Protein AF-A0A930NNT9-F1 (afdb_monomer_lite)

Structure (mmCIF, N/CA/C/O backbone):
data_AF-A0A930NNT9-F1
#
_entry.id   AF-A0A930NNT9-F1
#
loop_
_atom_site.group_PDB
_atom_site.id
_atom_site.type_symbol
_atom_site.label_atom_id
_atom_site.label_alt_id
_atom_site.label_comp_id
_atom_site.label_asym_id
_atom_site.label_entity_id
_atom_site.label_seq_id
_atom_site.pdbx_PDB_ins_code
_atom_site.Cartn_x
_atom_site.Cartn_y
_atom_site.Cartn_z
_atom_site.occupancy
_atom_site.B_iso_or_equiv
_atom_site.auth_seq_id
_atom_site.auth_comp_id
_atom_site.auth_asym_id
_atom_site.auth_atom_id
_atom_site.pdbx_PDB_model_num
ATOM 1 N N . MET A 1 1 ? -12.126 -6.197 23.154 1.00 74.50 1 MET A N 1
ATOM 2 C CA . MET A 1 1 ? -11.655 -5.733 21.826 1.00 74.50 1 MET A CA 1
ATOM 3 C C . MET A 1 1 ? -11.849 -4.230 21.725 1.00 74.50 1 MET A C 1
ATOM 5 O O . MET A 1 1 ? -12.914 -3.760 22.107 1.00 74.50 1 MET A O 1
ATOM 9 N N . LYS A 1 2 ? -10.854 -3.479 21.231 1.00 83.25 2 LYS A N 1
ATOM 10 C CA . LYS A 1 2 ? -11.081 -2.080 20.832 1.00 83.25 2 LYS A CA 1
ATOM 11 C C . LYS A 1 2 ? -12.023 -2.066 19.625 1.00 83.25 2 LYS A C 1
ATOM 13 O O . LYS A 1 2 ? -11.870 -2.887 18.725 1.00 83.25 2 LYS A O 1
ATOM 18 N N . LY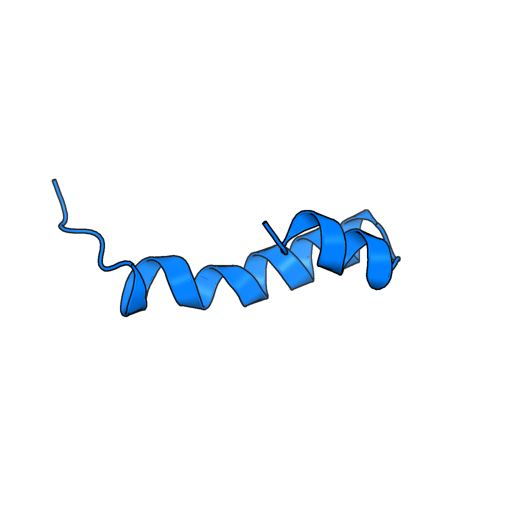S A 1 3 ? -13.002 -1.162 19.624 1.00 87.94 3 LYS A N 1
ATOM 19 C CA . LYS A 1 3 ? -13.895 -0.959 18.481 1.00 87.94 3 LYS A CA 1
ATOM 20 C C . LYS A 1 3 ? -13.113 -0.191 17.416 1.00 87.94 3 LYS A C 1
ATOM 22 O O . LYS A 1 3 ? -12.850 0.989 17.610 1.00 87.94 3 LYS A O 1
ATOM 27 N N . VAL A 1 4 ? -12.712 -0.874 16.348 1.00 90.38 4 VAL A N 1
ATOM 28 C CA . VAL A 1 4 ? -12.036 -0.249 15.204 1.00 90.38 4 VAL A CA 1
ATOM 29 C C . VAL A 1 4 ? -13.078 0.529 14.403 1.00 90.38 4 VAL A C 1
ATOM 31 O O . VAL A 1 4 ? -14.097 -0.019 13.982 1.00 90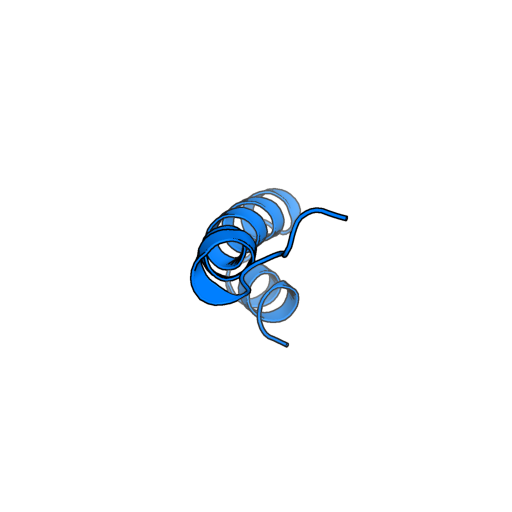.38 4 VAL A O 1
ATOM 34 N N . SER A 1 5 ? -12.844 1.821 14.230 1.00 92.31 5 SER A N 1
ATOM 35 C CA . SER A 1 5 ? -13.610 2.706 13.368 1.00 92.31 5 SER A CA 1
ATOM 36 C C . SER A 1 5 ? -13.004 2.675 11.975 1.00 92.31 5 SER A C 1
ATOM 38 O O . SER A 1 5 ? -11.903 3.172 11.768 1.00 92.31 5 SER A O 1
ATOM 40 N N . PHE A 1 6 ? -13.736 2.162 10.986 1.00 87.88 6 PHE A N 1
ATOM 41 C CA . PHE A 1 6 ? -13.266 2.169 9.597 1.00 87.88 6 PHE A CA 1
ATOM 42 C C . PHE A 1 6 ? -12.833 3.574 9.141 1.00 87.88 6 PHE A C 1
ATOM 44 O O . PHE A 1 6 ? -11.779 3.746 8.538 1.00 87.88 6 PHE A O 1
ATOM 51 N N . ARG A 1 7 ? -13.607 4.603 9.508 1.00 91.19 7 ARG A N 1
ATOM 52 C CA . ARG A 1 7 ? -13.336 5.994 9.125 1.00 91.19 7 ARG A CA 1
ATOM 53 C C . ARG A 1 7 ? -12.072 6.572 9.751 1.00 91.19 7 ARG A C 1
ATOM 55 O O . ARG A 1 7 ? -11.367 7.315 9.078 1.00 91.19 7 ARG A O 1
ATOM 62 N N . ASN A 1 8 ? -11.820 6.267 11.020 1.00 91.94 8 ASN A N 1
ATOM 63 C CA . ASN A 1 8 ? -10.752 6.924 11.776 1.00 91.94 8 ASN A CA 1
ATOM 64 C C . ASN A 1 8 ? -9.477 6.083 11.843 1.00 91.94 8 ASN A C 1
ATOM 66 O O . ASN A 1 8 ? -8.398 6.648 11.945 1.00 91.94 8 ASN A O 1
ATOM 70 N N . ASP A 1 9 ? -9.605 4.759 11.766 1.00 90.75 9 ASP A N 1
ATOM 71 C CA . ASP A 1 9 ? -8.503 3.831 12.008 1.00 90.75 9 ASP A CA 1
ATOM 72 C C . ASP A 1 9 ? -8.039 3.121 10.726 1.00 90.75 9 ASP A C 1
ATOM 74 O O . ASP A 1 9 ? -6.880 2.736 10.646 1.00 90.75 9 ASP A O 1
ATOM 78 N N . VAL A 1 10 ? -8.909 2.949 9.716 1.00 90.12 10 VAL A N 1
ATOM 79 C CA . VAL A 1 10 ? -8.588 2.193 8.483 1.00 90.12 10 VAL A CA 1
ATOM 80 C C . VAL A 1 10 ? -8.404 3.117 7.280 1.00 90.12 10 VAL A C 1
ATOM 82 O O . VAL A 1 10 ? -7.406 3.026 6.574 1.00 90.12 10 VAL A O 1
ATOM 85 N N . LEU A 1 11 ? -9.329 4.053 7.059 1.00 90.44 11 LEU A N 1
ATOM 86 C CA . LEU A 1 11 ? -9.289 5.000 5.937 1.00 90.44 11 LEU A CA 1
ATOM 87 C C . LEU A 1 11 ? -7.970 5.798 5.839 1.00 90.44 11 LEU A C 1
ATOM 89 O O . LEU A 1 11 ? -7.442 5.910 4.730 1.00 90.44 11 LEU A O 1
ATOM 93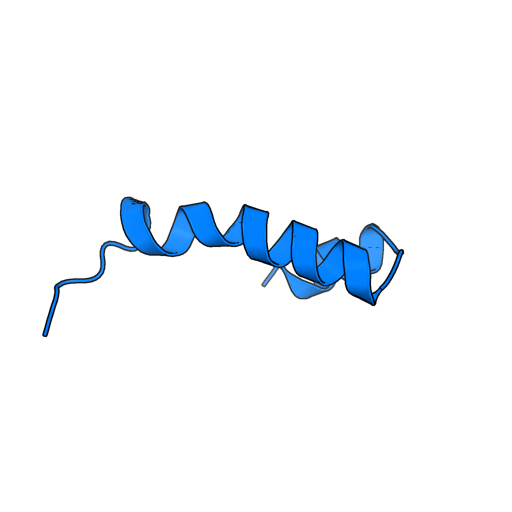 N N . PRO A 1 12 ? -7.382 6.304 6.944 1.00 92.81 12 PRO A N 1
ATOM 94 C CA . PRO A 1 12 ? -6.092 6.994 6.886 1.00 92.81 12 PRO A CA 1
ATOM 95 C C . PRO A 1 12 ? -4.933 6.116 6.391 1.00 92.81 12 PRO A C 1
ATOM 97 O O . PRO A 1 12 ? -3.991 6.633 5.785 1.00 92.81 12 PRO A O 1
ATOM 100 N N . LEU A 1 13 ? -5.019 4.793 6.583 1.00 93.69 13 LEU A N 1
ATOM 101 C CA . LEU A 1 13 ? -3.969 3.849 6.197 1.00 93.69 13 LEU A CA 1
ATOM 102 C C . LEU A 1 13 ? -3.837 3.713 4.680 1.00 93.69 13 LEU A C 1
ATOM 104 O O . LEU A 1 13 ? -2.747 3.408 4.205 1.00 93.69 13 LEU A O 1
ATOM 108 N N . LYS A 1 14 ? -4.888 4.011 3.900 1.00 92.12 14 LYS A N 1
ATOM 109 C CA . LYS A 1 14 ? -4.835 3.943 2.429 1.00 92.12 14 LYS A CA 1
ATOM 110 C C . LYS A 1 14 ? -3.660 4.753 1.866 1.00 92.12 14 LYS A C 1
ATOM 112 O O . LYS A 1 14 ? -2.925 4.287 1.001 1.00 92.12 14 LYS A O 1
ATOM 117 N N . ASN A 1 15 ? -3.418 5.944 2.415 1.00 92.81 15 ASN A N 1
ATOM 118 C CA . ASN A 1 15 ? -2.310 6.794 1.979 1.00 92.81 15 ASN A CA 1
ATOM 119 C C . ASN A 1 15 ? -0.937 6.247 2.402 1.00 92.81 15 ASN A C 1
ATOM 121 O O . ASN A 1 15 ? 0.053 6.474 1.708 1.00 92.81 15 ASN A O 1
ATOM 125 N N . GLU A 1 16 ? -0.849 5.570 3.546 1.00 95.12 16 GLU A N 1
ATOM 126 C CA . GLU A 1 16 ? 0.389 4.943 4.022 1.00 95.12 16 GLU A CA 1
ATOM 127 C C . GLU A 1 16 ? 0.748 3.719 3.182 1.00 95.12 16 GLU A C 1
ATOM 129 O O . GLU A 1 16 ? 1.895 3.597 2.746 1.00 95.12 16 GLU A O 1
ATOM 134 N N . LEU A 1 17 ? -0.249 2.882 2.885 1.00 95.50 17 LEU A N 1
ATOM 135 C CA . LEU A 1 17 ? -0.132 1.725 2.003 1.00 95.50 17 LEU A CA 1
ATOM 136 C C . LEU A 1 17 ? 0.292 2.149 0.596 1.00 95.50 17 LEU A C 1
ATOM 138 O O . LEU A 1 17 ? 1.242 1.586 0.062 1.00 95.50 17 LEU A O 1
ATOM 142 N N . PHE A 1 18 ? -0.297 3.216 0.046 1.00 96.19 18 PHE A N 1
ATOM 143 C CA . PHE A 1 18 ? 0.113 3.750 -1.258 1.00 96.19 18 PHE A CA 1
ATOM 144 C C . PHE A 1 18 ? 1.582 4.184 -1.272 1.00 96.19 18 PHE A C 1
ATOM 146 O O . PHE A 1 18 ? 2.341 3.828 -2.172 1.00 96.19 18 PHE A O 1
ATOM 153 N N . ARG A 1 19 ? 2.033 4.912 -0.241 1.00 96.81 19 ARG A N 1
ATOM 154 C CA . ARG A 1 19 ? 3.441 5.336 -0.141 1.00 96.81 19 ARG A CA 1
ATOM 155 C C . ARG A 1 19 ? 4.402 4.168 0.051 1.00 96.81 19 ARG A C 1
ATOM 157 O O . ARG A 1 19 ? 5.577 4.304 -0.291 1.00 96.81 19 ARG A O 1
ATOM 164 N N . LEU A 1 20 ? 3.955 3.083 0.677 1.00 96.88 20 LEU A N 1
ATOM 165 C CA . LEU A 1 20 ? 4.744 1.864 0.813 1.00 96.88 20 LEU A CA 1
ATOM 166 C C . LEU A 1 20 ? 4.839 1.136 -0.532 1.00 96.88 20 LEU A C 1
ATOM 168 O O . LEU A 1 20 ? 5.950 0.865 -0.981 1.00 96.88 20 LEU A O 1
ATOM 172 N N . ALA A 1 21 ? 3.705 0.912 -1.196 1.00 97.44 21 ALA A N 1
ATOM 173 C CA . ALA A 1 21 ? 3.631 0.272 -2.505 1.00 97.44 21 ALA A CA 1
ATOM 174 C C . ALA A 1 21 ? 4.473 1.021 -3.548 1.00 97.44 21 ALA A C 1
ATOM 176 O O . ALA A 1 21 ? 5.249 0.403 -4.273 1.00 97.44 21 ALA A O 1
ATOM 177 N N . LEU A 1 22 ? 4.428 2.358 -3.548 1.00 98.19 22 LEU A N 1
ATOM 178 C CA . LEU A 1 22 ? 5.227 3.191 -4.449 1.00 98.19 22 LEU A CA 1
ATOM 179 C C . LEU A 1 22 ? 6.739 3.048 -4.221 1.00 98.19 22 LEU A C 1
ATOM 181 O O . LEU A 1 22 ? 7.508 3.084 -5.176 1.00 98.19 22 LEU A O 1
ATOM 185 N N . ARG A 1 23 ? 7.185 2.877 -2.971 1.00 98.25 23 ARG A N 1
ATOM 186 C CA . ARG A 1 23 ? 8.612 2.681 -2.658 1.00 98.25 23 ARG A CA 1
ATOM 187 C C . ARG A 1 23 ? 9.138 1.315 -3.088 1.00 98.25 23 ARG A C 1
ATOM 189 O O . ARG A 1 23 ? 10.330 1.201 -3.340 1.00 98.25 23 ARG A O 1
ATOM 196 N N . ILE A 1 24 ? 8.273 0.305 -3.128 1.00 97.88 24 ILE A N 1
ATOM 197 C CA . ILE A 1 24 ? 8.637 -1.063 -3.511 1.00 97.88 24 ILE A CA 1
ATOM 198 C C . ILE A 1 24 ? 8.629 -1.203 -5.034 1.00 97.88 24 ILE A C 1
ATOM 200 O O . ILE A 1 24 ? 9.607 -1.661 -5.612 1.00 97.88 24 ILE A O 1
ATOM 204 N N . THR A 1 25 ? 7.540 -0.782 -5.675 1.00 97.75 25 THR A N 1
ATOM 205 C CA . THR A 1 25 ? 7.334 -0.941 -7.124 1.00 97.75 25 THR A CA 1
ATOM 206 C C . THR A 1 25 ? 8.097 0.091 -7.950 1.00 97.75 25 THR A C 1
ATOM 208 O O . THR A 1 25 ? 8.411 -0.159 -9.108 1.00 97.75 25 THR A O 1
ATOM 211 N N . LEU A 1 26 ? 8.372 1.277 -7.385 1.00 97.62 26 LEU A N 1
ATOM 212 C CA . LEU A 1 26 ? 8.873 2.451 -8.116 1.00 97.62 26 LEU A CA 1
ATOM 213 C C . LEU A 1 26 ? 8.004 2.819 -9.339 1.00 97.62 26 LEU A C 1
ATOM 215 O O . LEU A 1 26 ? 8.433 3.577 -10.209 1.00 97.62 26 LEU A O 1
ATOM 219 N N . ASN A 1 27 ? 6.765 2.321 -9.384 1.00 98.06 27 ASN A N 1
ATOM 220 C CA . ASN A 1 27 ? 5.809 2.509 -10.461 1.00 98.06 27 ASN A CA 1
ATOM 221 C C . ASN A 1 27 ? 4.483 2.979 -9.867 1.00 98.06 27 ASN A C 1
ATOM 223 O O . ASN A 1 27 ? 3.881 2.318 -9.025 1.00 98.06 27 ASN A O 1
ATOM 227 N N . ARG A 1 28 ? 4.012 4.144 -10.314 1.00 96.12 28 ARG A N 1
ATOM 228 C CA . ARG A 1 28 ? 2.773 4.721 -9.798 1.00 96.12 28 ARG A CA 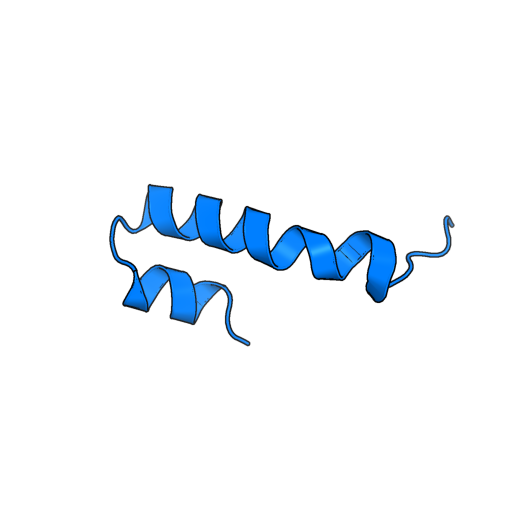1
ATOM 229 C C . ARG A 1 28 ? 1.546 3.865 -10.119 1.00 96.12 28 ARG A C 1
ATOM 231 O O . ARG A 1 28 ? 0.732 3.682 -9.227 1.00 96.12 28 ARG A O 1
ATOM 238 N N . ALA A 1 29 ? 1.407 3.387 -11.355 1.00 97.00 29 ALA A N 1
ATOM 239 C CA . ALA A 1 29 ? 0.230 2.632 -11.781 1.00 97.00 29 ALA A CA 1
A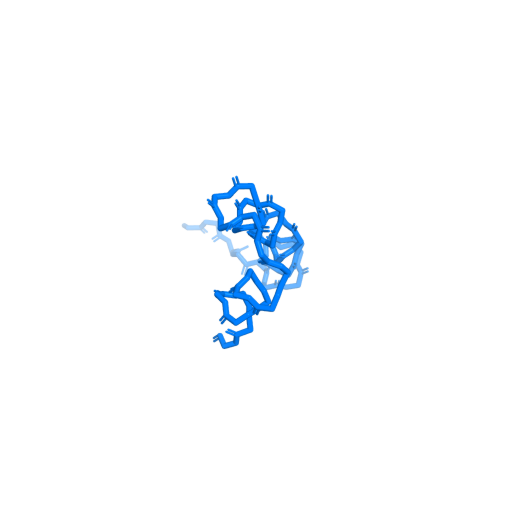TOM 240 C C . ALA A 1 29 ? 0.122 1.305 -11.016 1.00 97.00 29 ALA A C 1
ATOM 242 O O . ALA A 1 29 ? -0.947 0.962 -10.534 1.00 97.00 29 ALA A O 1
ATOM 243 N N . GLU A 1 30 ? 1.249 0.621 -10.822 1.00 96.44 30 GLU A N 1
ATOM 244 C CA . GLU A 1 30 ? 1.316 -0.614 -10.034 1.00 96.44 30 GLU A CA 1
ATOM 245 C C . GLU A 1 30 ? 1.054 -0.357 -8.540 1.00 96.44 30 GLU A C 1
ATOM 247 O O . GLU A 1 30 ? 0.326 -1.097 -7.889 1.00 96.44 30 GLU A O 1
ATOM 252 N N . ALA A 1 31 ? 1.582 0.738 -7.983 1.00 97.38 31 ALA A N 1
ATOM 253 C CA . ALA A 1 31 ? 1.300 1.128 -6.602 1.00 97.38 31 ALA A CA 1
ATOM 254 C C . ALA A 1 31 ? -0.161 1.543 -6.369 1.00 97.38 31 ALA A C 1
ATOM 256 O O . ALA A 1 31 ? -0.672 1.379 -5.261 1.00 97.38 31 ALA A O 1
ATOM 257 N N . GLU A 1 32 ? -0.810 2.125 -7.379 1.00 95.50 32 GLU A N 1
ATOM 258 C CA . GLU A 1 32 ? -2.247 2.382 -7.358 1.00 95.50 32 GLU A CA 1
ATOM 259 C C . GLU A 1 32 ? -3.006 1.058 -7.394 1.00 95.50 32 GLU A C 1
ATOM 261 O O . GLU A 1 32 ? -3.803 0.840 -6.496 1.00 95.50 32 GLU A O 1
ATOM 266 N N . ASP A 1 33 ? -2.700 0.155 -8.323 1.00 95.56 33 ASP A N 1
ATOM 267 C CA . ASP A 1 33 ? -3.347 -1.162 -8.438 1.00 95.56 33 ASP A CA 1
ATOM 268 C C . ASP A 1 3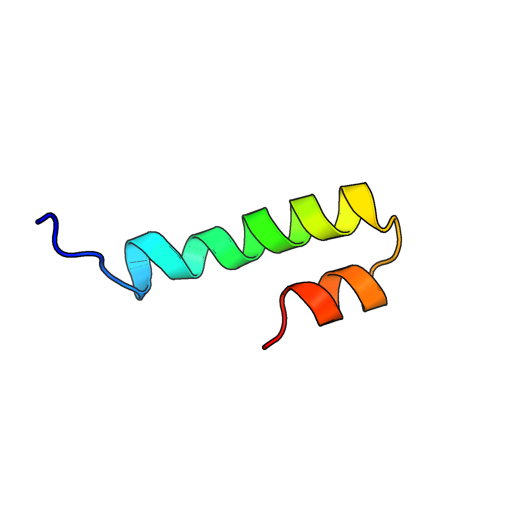3 ? -3.252 -2.004 -7.151 1.00 95.56 33 ASP A C 1
ATOM 270 O O . ASP A 1 33 ? -4.201 -2.667 -6.771 1.00 95.56 33 ASP A O 1
ATOM 274 N N . ILE A 1 34 ? -2.146 -1.910 -6.403 1.00 93.25 34 ILE A N 1
ATOM 275 C CA . ILE A 1 34 ? -1.970 -2.606 -5.111 1.00 93.25 34 ILE A CA 1
ATOM 276 C C . ILE A 1 34 ? -2.877 -2.051 -3.989 1.00 93.25 34 ILE A C 1
ATOM 278 O O . ILE A 1 34 ? -3.115 -2.732 -2.991 1.00 93.25 34 ILE A O 1
ATOM 282 N N . VAL A 1 35 ? -3.304 -0.787 -4.080 1.00 92.50 35 VAL A N 1
ATOM 283 C CA . VAL A 1 35 ? -4.023 -0.057 -3.006 1.00 92.50 35 VAL A CA 1
ATOM 284 C C . VAL A 1 35 ? -5.447 0.343 -3.409 1.00 92.50 35 VAL A C 1
ATOM 286 O O . VAL A 1 35 ? -6.224 0.861 -2.596 1.00 92.50 35 VAL A O 1
ATOM 289 N N . GLN A 1 36 ? -5.777 0.163 -4.680 1.00 83.75 36 GLN A N 1
ATOM 290 C CA . GLN A 1 36 ? -7.141 0.071 -5.163 1.00 83.75 36 GLN A CA 1
ATOM 291 C C . GLN A 1 36 ? -7.544 -1.412 -5.093 1.00 83.75 36 GLN A C 1
ATOM 293 O O . GLN A 1 36 ? -6.696 -2.275 -5.263 1.00 83.75 36 GLN A O 1
ATOM 298 N N . ASP A 1 37 ? -8.823 -1.666 -4.815 1.00 64.44 37 ASP A N 1
ATOM 299 C CA . ASP A 1 37 ? -9.398 -2.936 -4.315 1.00 64.44 37 ASP A CA 1
ATOM 300 C C . ASP A 1 37 ? -9.127 -3.259 -2.827 1.00 64.44 37 ASP A C 1
ATOM 302 O O . ASP A 1 37 ? -9.971 -3.983 -2.242 1.00 64.44 37 ASP A O 1
#

Foldseek 3Di:
DPDDDCVPHPVVCLVVQLVVLCVVVVDNVRSVVRSPD

Secondary structure (DSSP, 8-state):
-----IIIIITTHHHHHHHHHHHHH--HHHHHHTT--

Radius of gyration: 11.91 Å; chains: 1; bounding box: 23×13×34 Å

Sequence (37 aa):
MKKVSFRNDVLPLKNELFRLALRITLNRAEAEDIVQD

pLDDT: mean 92.43, std 6.78, range [64.44, 98.25]